Protein AF-A0A968TYE8-F1 (afdb_monomer)

Foldseek 3Di:
DDDDDDPPPPDDPDDDDDDDDDDDDDPPDDPPPDPDPDDAADEAEAEDEPVCPPVVVVVLVVQVVVQDDDPVGHTYHYDYHYDYPPPVPDD

Structure (mmCIF, N/CA/C/O backbone):
data_AF-A0A968TYE8-F1
#
_entry.id   AF-A0A968TYE8-F1
#
loop_
_atom_site.group_PDB
_atom_site.id
_atom_site.type_symbol
_atom_site.label_atom_id
_atom_site.label_alt_id
_atom_site.label_comp_id
_atom_site.label_asym_id
_atom_site.label_entity_id
_atom_site.label_seq_id
_atom_site.pdbx_PDB_ins_code
_atom_site.Cartn_x
_atom_site.Cartn_y
_atom_site.Cartn_z
_atom_site.occupancy
_atom_site.B_iso_or_equiv
_atom_site.auth_seq_id
_atom_site.auth_comp_id
_atom_site.auth_asym_id
_atom_site.auth_atom_id
_atom_site.pdbx_PDB_model_num
ATOM 1 N N . MET A 1 1 ? 78.026 20.100 44.906 1.00 46.31 1 MET A N 1
ATOM 2 C CA . MET A 1 1 ? 78.067 19.412 43.597 1.00 46.31 1 MET A CA 1
ATOM 3 C C . MET A 1 1 ? 76.665 18.895 43.281 1.00 46.31 1 MET A C 1
ATOM 5 O O . MET A 1 1 ? 76.091 18.261 44.148 1.00 46.31 1 MET A O 1
ATOM 9 N N . LEU A 1 2 ? 76.149 19.223 42.083 1.00 45.44 2 LEU A N 1
ATOM 10 C CA . LEU A 1 2 ? 74.908 18.757 41.416 1.00 45.44 2 LEU A CA 1
ATOM 11 C C . LEU A 1 2 ? 73.565 19.045 42.144 1.00 45.44 2 LEU A C 1
ATOM 13 O O . LEU A 1 2 ? 73.179 18.315 43.040 1.00 45.44 2 LEU A O 1
ATOM 17 N N . ARG A 1 3 ? 72.833 20.143 41.885 1.00 52.50 3 ARG A N 1
ATOM 18 C CA . ARG A 1 3 ? 72.163 20.576 40.629 1.00 52.50 3 ARG A CA 1
ATOM 19 C C . ARG A 1 3 ? 70.995 19.632 40.271 1.00 52.50 3 ARG A C 1
ATOM 21 O O . ARG A 1 3 ? 71.210 18.570 39.709 1.00 52.50 3 ARG A O 1
ATOM 28 N N . ASN A 1 4 ? 69.783 19.973 40.724 1.00 57.19 4 ASN A 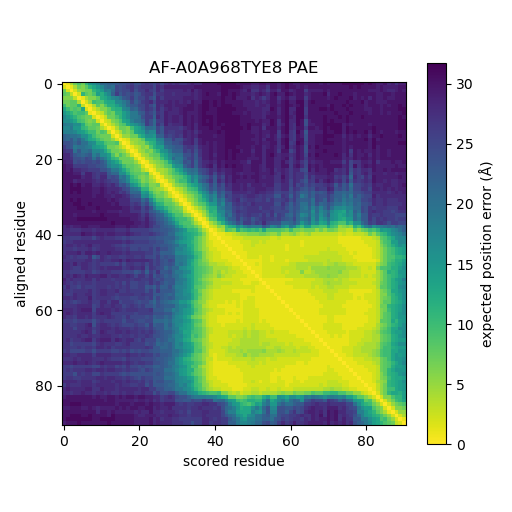N 1
ATOM 29 C CA . ASN A 1 4 ? 68.678 20.466 39.881 1.00 57.19 4 ASN A CA 1
ATOM 30 C C . ASN A 1 4 ? 68.268 19.492 38.764 1.00 57.19 4 ASN A C 1
ATOM 32 O O . ASN A 1 4 ? 69.033 19.420 37.804 1.00 57.19 4 ASN A O 1
ATOM 36 N N . ARG A 1 5 ? 67.092 18.821 38.856 1.00 57.81 5 ARG A N 1
ATOM 37 C CA . ARG A 1 5 ? 66.345 18.288 37.680 1.00 57.81 5 ARG A CA 1
ATOM 38 C C . ARG A 1 5 ? 64.982 17.576 37.887 1.00 57.81 5 ARG A C 1
ATOM 40 O O . ARG A 1 5 ? 64.631 16.761 37.045 1.00 57.81 5 ARG A O 1
ATOM 47 N N . TYR A 1 6 ? 64.161 17.888 38.896 1.00 50.31 6 TYR A N 1
ATOM 48 C CA . TYR A 1 6 ? 62.797 17.297 38.970 1.00 50.31 6 TYR A CA 1
ATOM 49 C C . TYR A 1 6 ? 61.647 18.312 39.064 1.00 50.31 6 TYR A C 1
ATOM 51 O O . TYR A 1 6 ? 60.496 17.940 39.254 1.00 50.31 6 TYR A O 1
ATOM 59 N N . LEU A 1 7 ? 61.934 19.595 38.831 1.00 56.94 7 LEU A N 1
ATOM 60 C CA . LEU A 1 7 ? 60.952 20.688 38.803 1.00 56.94 7 LEU A CA 1
ATOM 61 C C . LEU A 1 7 ? 60.170 20.800 37.469 1.00 56.94 7 LEU A C 1
ATOM 63 O O . LEU A 1 7 ? 59.754 21.890 37.095 1.00 56.94 7 LEU A O 1
ATOM 67 N N . LEU A 1 8 ? 59.978 19.703 36.722 1.00 51.75 8 LEU A N 1
ATOM 68 C CA . LEU A 1 8 ? 59.391 19.760 35.367 1.00 51.75 8 LEU A CA 1
ATOM 69 C C . LEU A 1 8 ? 58.456 18.599 34.985 1.00 51.75 8 LEU A C 1
ATOM 71 O O . LEU A 1 8 ? 58.227 18.360 33.805 1.00 51.75 8 LEU A O 1
ATOM 75 N N . THR A 1 9 ? 57.855 17.907 35.955 1.00 50.47 9 THR A N 1
ATOM 76 C CA . THR A 1 9 ? 56.728 16.983 35.694 1.00 50.47 9 THR A CA 1
ATOM 77 C C . THR A 1 9 ? 55.456 17.421 36.419 1.00 50.47 9 THR A C 1
ATOM 79 O O . THR A 1 9 ? 54.705 16.605 36.944 1.00 50.47 9 THR A O 1
ATOM 82 N N . ALA A 1 10 ? 55.217 18.733 36.455 1.00 54.00 10 ALA A N 1
ATOM 83 C CA . ALA A 1 10 ? 53.896 19.304 36.677 1.00 54.00 10 ALA A CA 1
ATOM 84 C C . ALA A 1 10 ? 53.235 19.522 35.311 1.00 54.00 10 ALA A C 1
ATOM 86 O O . ALA A 1 10 ? 53.413 20.578 34.721 1.00 54.00 10 ALA A O 1
ATOM 87 N N . LEU A 1 11 ? 52.538 18.518 34.777 1.00 55.22 11 LEU A N 1
ATOM 88 C CA . LEU A 1 11 ? 51.518 18.662 33.728 1.00 55.22 11 LEU A CA 1
ATOM 89 C C . LEU A 1 11 ? 50.906 17.281 33.453 1.00 55.22 11 LEU A C 1
ATOM 91 O O . LEU A 1 11 ? 51.627 16.293 33.421 1.00 55.22 11 LEU A O 1
ATOM 95 N N . LEU A 1 12 ? 49.591 17.238 33.229 1.00 51.59 12 LEU A N 1
ATOM 96 C CA . LEU A 1 12 ? 48.750 16.064 32.918 1.00 51.59 12 LEU A CA 1
ATOM 97 C C . LEU A 1 12 ? 48.121 15.293 34.093 1.00 51.59 12 LEU A C 1
ATOM 99 O O . LEU A 1 12 ? 47.603 14.195 33.916 1.00 51.59 12 LEU A O 1
ATOM 103 N N . GLY A 1 13 ? 47.989 15.931 35.255 1.00 55.03 13 GLY A N 1
ATOM 104 C CA . GLY A 1 13 ? 46.883 15.642 36.174 1.00 55.03 13 GLY A CA 1
ATOM 105 C C . GLY A 1 13 ? 45.571 16.262 35.678 1.00 55.03 13 GLY A C 1
ATOM 106 O O . GLY A 1 13 ? 45.050 17.136 36.351 1.00 55.03 13 GLY A O 1
ATOM 107 N N . TRP A 1 14 ? 45.079 15.893 34.485 1.00 56.16 14 TRP A N 1
ATOM 108 C CA . TRP A 1 14 ? 43.739 16.265 33.990 1.00 56.16 14 TRP A CA 1
ATOM 109 C C . TRP A 1 14 ? 43.390 15.505 32.695 1.00 56.16 14 TRP A C 1
ATOM 111 O O . TRP A 1 14 ? 43.520 16.034 31.598 1.00 56.16 14 TRP A O 1
ATOM 121 N N . LEU A 1 15 ? 42.971 14.241 32.791 1.00 55.78 15 LEU A N 1
ATOM 122 C CA . LEU A 1 15 ? 42.219 13.607 31.699 1.00 55.78 15 LEU A CA 1
ATOM 123 C C . LEU A 1 15 ? 41.283 12.532 32.254 1.00 55.78 15 LEU A C 1
ATOM 125 O O . LEU A 1 15 ? 41.463 11.332 32.070 1.00 55.78 15 LEU A O 1
ATOM 129 N N . GLY A 1 16 ? 40.269 13.003 32.978 1.00 58.16 16 GLY A N 1
ATOM 130 C CA . GLY A 1 16 ? 39.037 12.251 33.121 1.00 58.16 16 GLY A CA 1
ATOM 131 C C . GLY A 1 16 ? 38.305 12.251 31.783 1.00 58.16 16 GLY A C 1
ATOM 132 O O . GLY A 1 16 ? 37.871 13.302 31.325 1.00 58.16 16 GLY A O 1
ATOM 133 N N . LEU A 1 17 ? 38.147 11.080 31.175 1.00 63.84 17 LEU A N 1
ATOM 134 C CA . LEU A 1 17 ? 36.989 10.801 30.334 1.00 63.84 17 LEU A CA 1
ATOM 135 C C . LEU A 1 17 ? 36.719 9.296 30.351 1.00 63.84 17 LEU A C 1
ATOM 137 O O . LEU A 1 17 ? 37.361 8.496 29.676 1.00 63.84 17 LEU A O 1
ATOM 141 N N . VAL A 1 18 ? 35.771 8.941 31.210 1.00 61.31 18 VAL A N 1
ATOM 142 C CA . VAL A 1 18 ? 35.144 7.630 31.343 1.00 61.31 18 VAL A CA 1
ATOM 143 C C . VAL A 1 18 ? 34.570 7.229 29.980 1.00 61.31 18 VAL A C 1
ATOM 145 O O . VAL A 1 18 ? 33.596 7.818 29.515 1.00 61.31 18 VAL A O 1
ATOM 148 N N . PHE A 1 19 ? 35.195 6.252 29.319 1.00 58.38 19 PHE A N 1
ATOM 149 C CA . PHE A 1 19 ? 34.696 5.680 28.069 1.00 58.38 19 PHE A CA 1
ATOM 150 C C . PHE A 1 19 ? 33.462 4.823 28.373 1.00 58.38 19 PHE A C 1
ATOM 152 O O . PHE A 1 19 ? 33.551 3.746 28.962 1.00 58.38 19 PHE A O 1
ATOM 159 N N . VAL A 1 20 ? 32.299 5.357 28.004 1.00 63.06 20 VAL A N 1
ATOM 160 C CA . VAL A 1 20 ? 30.996 4.698 28.079 1.00 63.06 20 VAL A CA 1
ATOM 161 C C . VAL A 1 20 ? 30.996 3.434 27.220 1.00 63.06 20 VAL A C 1
ATOM 163 O O . VAL A 1 20 ? 31.426 3.431 26.067 1.00 63.06 20 VAL A O 1
ATOM 166 N N . ALA A 1 21 ? 30.490 2.363 27.824 1.00 56.38 21 ALA A N 1
ATOM 167 C CA . ALA A 1 21 ? 30.296 1.045 27.250 1.00 56.38 21 ALA A CA 1
ATOM 168 C C . ALA A 1 21 ? 29.497 1.088 25.934 1.00 56.38 21 ALA A C 1
ATOM 170 O O . ALA A 1 21 ? 28.301 1.378 25.920 1.00 56.38 21 ALA A O 1
ATOM 171 N N . GLY A 1 22 ? 30.154 0.728 24.831 1.00 47.59 22 GLY A N 1
ATOM 172 C CA . GLY A 1 22 ? 29.500 0.389 23.572 1.00 47.59 22 GLY A CA 1
ATOM 173 C C . GLY A 1 22 ? 28.912 -1.019 23.639 1.00 47.59 22 GLY A C 1
ATOM 174 O O . GLY A 1 22 ? 29.578 -1.985 23.278 1.00 47.59 22 GLY A O 1
ATOM 175 N N . CYS A 1 23 ? 27.666 -1.144 24.097 1.00 57.78 23 CYS A N 1
ATOM 176 C CA . CYS A 1 23 ? 26.869 -2.344 23.848 1.00 57.78 23 CYS A CA 1
ATOM 177 C C . CYS A 1 23 ? 26.264 -2.255 22.446 1.00 57.78 23 CYS A C 1
ATOM 179 O O . CYS A 1 23 ? 25.498 -1.345 22.134 1.00 57.78 23 CYS A O 1
ATOM 181 N N . GLY A 1 24 ? 26.653 -3.199 21.594 1.00 53.09 24 GLY A N 1
ATOM 182 C CA . GLY A 1 24 ? 26.133 -3.329 20.246 1.00 53.09 24 GLY A CA 1
ATOM 183 C C . GLY A 1 24 ? 24.697 -3.839 20.213 1.00 53.09 24 GLY A C 1
ATOM 184 O O . GLY A 1 24 ? 24.279 -4.615 21.064 1.00 53.09 24 GLY A O 1
ATOM 185 N N . GLN A 1 25 ? 23.990 -3.453 19.156 1.00 54.03 25 GLN A N 1
ATOM 186 C CA . GLN A 1 25 ? 22.951 -4.250 18.512 1.00 54.03 25 GLN A CA 1
ATOM 187 C C . GLN A 1 25 ? 22.762 -3.688 17.105 1.00 54.03 25 GLN A C 1
ATOM 189 O O . GLN A 1 25 ? 22.296 -2.571 16.906 1.00 54.03 25 GLN A O 1
ATOM 194 N N . LYS A 1 26 ? 23.196 -4.468 16.118 1.00 52.25 26 LYS A N 1
ATOM 195 C CA . LYS A 1 26 ? 22.923 -4.242 14.702 1.00 52.25 26 LYS A CA 1
ATOM 196 C C . LYS A 1 26 ? 21.463 -4.656 14.479 1.00 52.25 26 LYS A C 1
ATOM 198 O O . LYS A 1 26 ? 21.188 -5.848 14.625 1.00 52.25 26 LYS A O 1
ATOM 203 N N . PRO A 1 27 ? 20.517 -3.753 14.165 1.00 50.00 27 PRO A N 1
ATOM 204 C CA . PRO A 1 27 ? 19.170 -4.181 13.829 1.00 50.00 27 PRO A CA 1
ATOM 205 C C . PRO A 1 27 ? 19.211 -4.840 12.447 1.00 50.00 27 PRO A C 1
ATOM 207 O O . PRO A 1 27 ? 19.117 -4.186 11.413 1.00 50.00 27 PRO A O 1
ATOM 210 N N . SER A 1 28 ? 19.387 -6.160 12.427 1.00 54.72 28 SER A N 1
ATOM 211 C CA . SER A 1 28 ? 19.007 -6.986 11.285 1.00 54.72 28 SER A CA 1
ATOM 212 C C . SER A 1 28 ? 17.498 -7.194 11.378 1.00 54.72 28 SER A C 1
ATOM 214 O O . SER A 1 28 ? 17.008 -8.170 11.939 1.00 54.72 28 SER A O 1
ATOM 216 N N . GLY A 1 29 ? 16.750 -6.189 10.926 1.00 44.31 29 GLY A N 1
ATOM 217 C CA . GLY A 1 29 ? 15.307 -6.287 10.774 1.00 44.31 29 GLY A CA 1
ATOM 218 C C . GLY A 1 29 ? 14.989 -7.069 9.508 1.00 44.31 29 GLY A C 1
ATOM 219 O O . GLY A 1 29 ? 14.916 -6.486 8.431 1.00 44.31 29 GLY A O 1
ATOM 220 N N . ALA A 1 30 ? 14.798 -8.381 9.628 1.00 58.66 30 ALA A N 1
ATOM 221 C CA . ALA A 1 30 ? 13.993 -9.108 8.656 1.00 58.66 30 ALA A CA 1
ATOM 222 C C . ALA A 1 30 ? 12.552 -8.561 8.726 1.00 58.66 30 ALA A C 1
ATOM 224 O O . ALA A 1 30 ? 12.080 -8.275 9.833 1.00 58.66 30 ALA A O 1
ATOM 225 N N . PRO A 1 31 ? 11.835 -8.391 7.600 1.00 51.88 31 PRO A N 1
ATOM 226 C CA . PRO A 1 31 ? 10.443 -7.966 7.639 1.00 51.88 31 PRO A CA 1
ATOM 227 C C . PRO A 1 31 ? 9.611 -9.049 8.336 1.00 51.88 31 PRO A C 1
ATOM 229 O O 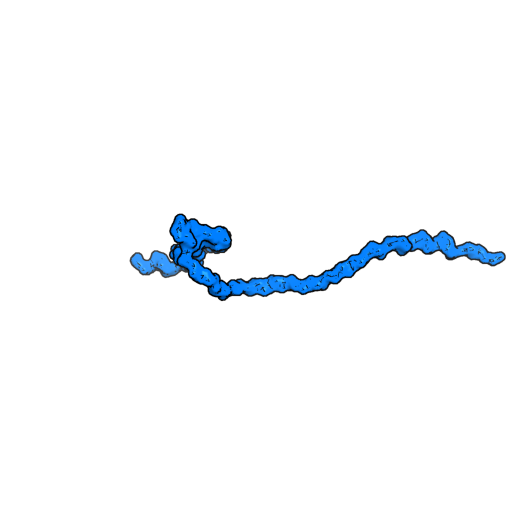. PRO A 1 31 ? 9.273 -10.083 7.761 1.00 51.88 31 PRO A O 1
ATOM 232 N N . SER A 1 32 ? 9.305 -8.809 9.611 1.00 51.62 32 SER A N 1
ATOM 233 C CA . SER A 1 32 ? 8.378 -9.621 10.385 1.00 51.62 32 SER A CA 1
ATOM 234 C C . SER A 1 32 ? 6.985 -9.430 9.801 1.00 51.62 32 SER A C 1
ATOM 236 O O . SER A 1 32 ? 6.311 -8.428 10.041 1.00 51.62 32 SER A O 1
ATOM 238 N N . SER A 1 33 ? 6.569 -10.403 8.997 1.00 57.06 33 SER A N 1
ATOM 239 C CA . SER A 1 33 ? 5.194 -10.553 8.533 1.00 57.06 33 SER A CA 1
ATOM 240 C C . SER A 1 33 ? 4.359 -11.131 9.674 1.00 57.06 33 SER A C 1
ATOM 242 O O . SER A 1 33 ? 3.911 -12.272 9.622 1.00 57.06 33 SER A O 1
ATOM 244 N N . ALA A 1 34 ? 4.191 -10.364 10.751 1.00 55.94 34 ALA A N 1
ATOM 245 C CA . ALA A 1 34 ? 3.184 -10.688 11.746 1.00 55.94 34 ALA A CA 1
ATOM 246 C C . ALA A 1 34 ? 1.800 -10.477 11.099 1.00 55.94 34 ALA A C 1
ATOM 248 O O . ALA A 1 34 ? 1.557 -9.402 10.539 1.00 55.94 34 ALA A O 1
ATOM 249 N N . PRO A 1 35 ? 0.883 -11.460 11.153 1.00 51.62 35 PRO A N 1
ATOM 250 C CA . PRO A 1 35 ? -0.479 -11.254 10.696 1.00 51.62 35 PRO A CA 1
ATOM 251 C C . PRO A 1 35 ? -1.131 -10.215 11.611 1.00 51.62 35 PRO A C 1
ATOM 253 O O . PRO A 1 35 ? -1.384 -10.456 12.792 1.00 51.62 35 PRO A O 1
ATOM 256 N N . GLN A 1 36 ? -1.341 -9.018 11.068 1.00 58.06 36 GLN A N 1
ATOM 257 C CA . GLN A 1 36 ? -2.001 -7.921 11.758 1.00 58.06 36 GLN A CA 1
ATOM 258 C C . GLN A 1 36 ? -3.439 -8.354 12.071 1.00 58.06 36 GLN A C 1
ATOM 260 O O . GLN A 1 36 ? -4.187 -8.713 11.163 1.00 58.06 36 GLN A O 1
ATOM 265 N N . ARG A 1 37 ? -3.804 -8.384 13.363 1.00 53.72 37 ARG A N 1
ATOM 266 C CA . ARG A 1 37 ? -5.139 -8.801 13.827 1.00 53.72 37 ARG A CA 1
ATOM 267 C C . ARG A 1 37 ? -6.213 -8.008 13.072 1.00 53.72 37 ARG A C 1
ATOM 269 O O . ARG A 1 37 ? -6.177 -6.778 13.059 1.00 53.72 37 ARG A O 1
ATOM 276 N N . GLY A 1 38 ? -7.103 -8.746 12.411 1.00 57.25 38 GLY A N 1
ATOM 277 C CA . GLY A 1 38 ? -8.004 -8.261 11.370 1.00 57.25 38 GLY A CA 1
ATOM 278 C C . GLY A 1 38 ? -9.091 -7.321 11.878 1.00 57.25 38 GLY A C 1
ATOM 279 O O . GLY A 1 38 ? -10.100 -7.765 12.416 1.00 57.25 38 GLY A O 1
ATOM 280 N N . GLY A 1 39 ? -8.897 -6.025 11.647 1.00 67.94 39 GLY A N 1
ATOM 281 C CA . GLY A 1 39 ? -10.014 -5.155 11.286 1.00 67.94 39 GLY A CA 1
ATOM 282 C C . GLY A 1 39 ? -10.388 -5.405 9.824 1.00 67.94 39 GLY A C 1
ATOM 283 O O . GLY A 1 39 ? -9.563 -5.909 9.057 1.00 67.94 39 GLY A O 1
ATOM 284 N N . ALA A 1 40 ? -11.618 -5.075 9.435 1.00 85.25 40 ALA A N 1
ATOM 285 C CA . ALA A 1 40 ? -12.011 -5.114 8.032 1.00 85.25 40 ALA A CA 1
ATOM 286 C C . ALA A 1 40 ? -11.046 -4.243 7.195 1.00 85.25 40 ALA A C 1
ATOM 288 O O . ALA A 1 40 ? -10.711 -3.115 7.569 1.00 85.25 40 ALA A O 1
ATOM 289 N N . GLU A 1 41 ? -10.532 -4.808 6.104 1.00 90.12 41 GLU A N 1
ATOM 290 C CA . GLU A 1 41 ? -9.507 -4.202 5.252 1.00 90.12 41 GLU A CA 1
ATOM 291 C C . GLU A 1 41 ? -9.990 -4.211 3.802 1.00 90.12 41 GLU A C 1
ATOM 293 O O . GLU A 1 41 ? -10.413 -5.244 3.283 1.00 90.12 41 GLU A O 1
ATOM 298 N N . ILE A 1 42 ? -9.892 -3.061 3.142 1.00 94.44 42 ILE A N 1
ATOM 299 C CA . ILE A 1 42 ? -10.113 -2.919 1.705 1.00 94.44 42 ILE A CA 1
ATOM 300 C C . ILE A 1 42 ? -8.758 -3.033 1.022 1.00 94.44 42 ILE A C 1
ATOM 302 O O . ILE A 1 42 ? -7.863 -2.216 1.258 1.00 94.44 42 ILE A O 1
ATOM 306 N N . ARG A 1 43 ? -8.613 -4.037 0.157 1.00 95.56 43 ARG A N 1
ATOM 307 C CA . ARG A 1 43 ? -7.398 -4.254 -0.629 1.00 95.56 43 ARG A CA 1
ATOM 308 C C . ARG A 1 43 ? -7.550 -3.662 -2.017 1.00 95.56 43 ARG A C 1
ATOM 310 O O . ARG A 1 43 ? -8.482 -4.000 -2.741 1.00 95.56 43 ARG 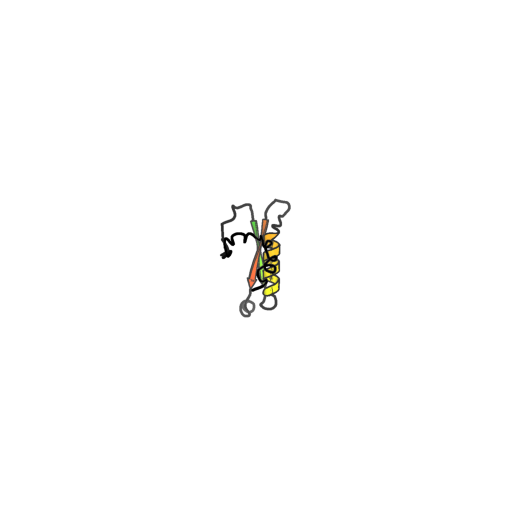A O 1
ATOM 317 N N . LEU A 1 44 ? -6.623 -2.784 -2.375 1.00 95.69 44 LEU A N 1
ATOM 318 C CA . LEU A 1 44 ? -6.541 -2.163 -3.688 1.00 95.69 44 LEU A CA 1
ATOM 319 C C . LEU A 1 44 ? -5.347 -2.751 -4.430 1.00 95.69 44 LEU A C 1
ATOM 321 O O . LEU A 1 44 ? -4.203 -2.467 -4.077 1.00 95.69 44 LEU A O 1
ATOM 325 N N . LEU A 1 45 ? -5.621 -3.557 -5.452 1.00 95.25 45 LEU A N 1
ATOM 326 C CA . LEU A 1 45 ? -4.597 -4.022 -6.377 1.00 95.25 45 LEU A CA 1
ATOM 327 C C . LEU A 1 45 ? -4.261 -2.893 -7.356 1.00 95.25 45 LEU A C 1
ATOM 329 O O . LEU A 1 45 ? -5.139 -2.393 -8.059 1.00 95.25 45 LEU A O 1
ATOM 333 N N . PHE A 1 46 ? -2.99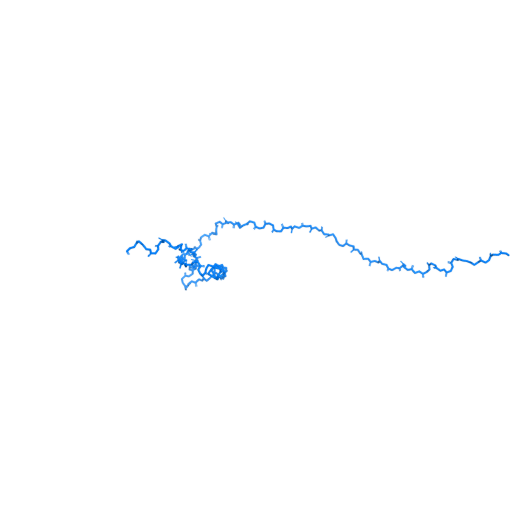3 -2.501 -7.401 1.00 95.06 46 PHE A N 1
ATOM 334 C CA . PHE A 1 46 ? -2.487 -1.448 -8.268 1.00 95.06 46 PHE A CA 1
ATOM 335 C C . PHE A 1 46 ? -1.359 -1.985 -9.148 1.00 95.06 46 PHE A C 1
ATOM 337 O O . PHE A 1 46 ? -0.249 -2.243 -8.686 1.00 95.06 46 PHE A O 1
ATOM 344 N N . THR A 1 47 ? -1.632 -2.156 -10.434 1.00 95.31 47 THR A N 1
ATOM 345 C CA . THR A 1 47 ? -0.640 -2.633 -11.400 1.00 95.31 47 THR A CA 1
ATOM 346 C C . THR A 1 47 ? 0.170 -1.480 -11.987 1.00 95.31 47 THR A C 1
ATOM 348 O O . THR A 1 47 ? -0.392 -0.431 -12.309 1.00 95.31 47 THR A O 1
ATOM 351 N N . TYR A 1 48 ? 1.475 -1.668 -12.176 1.00 93.12 48 TYR A N 1
ATOM 352 C CA . TYR A 1 48 ? 2.363 -0.650 -12.749 1.00 93.12 48 TYR A CA 1
ATOM 353 C C . TYR A 1 48 ? 3.410 -1.252 -13.695 1.00 93.12 48 TYR A C 1
ATOM 355 O O . TYR A 1 48 ? 3.800 -2.400 -13.541 1.00 93.12 48 TYR A O 1
ATOM 363 N N . GLY A 1 49 ? 3.886 -0.477 -14.673 1.00 92.00 49 GLY A N 1
ATOM 364 C CA . GLY A 1 49 ? 5.012 -0.876 -15.534 1.00 92.00 49 GLY A CA 1
ATOM 365 C C . GLY A 1 49 ? 6.380 -0.521 -14.933 1.00 92.00 49 GLY A C 1
ATOM 366 O O . GLY A 1 49 ? 6.456 0.366 -14.079 1.00 92.00 49 GLY A O 1
ATOM 367 N N . SER A 1 50 ? 7.452 -1.149 -15.433 1.00 90.94 50 SER A N 1
ATOM 368 C CA . SER A 1 50 ? 8.847 -1.013 -14.952 1.00 90.94 50 SER A CA 1
ATOM 369 C C . SER A 1 50 ? 9.314 0.433 -14.766 1.00 90.94 50 SER A C 1
ATOM 371 O O . SER A 1 50 ? 9.941 0.762 -13.764 1.00 90.94 50 SER A O 1
ATOM 373 N N . GLU A 1 51 ? 8.924 1.335 -15.672 1.00 90.56 51 GLU A N 1
ATOM 374 C CA . GLU A 1 51 ? 9.278 2.764 -15.611 1.00 90.56 51 GLU A CA 1
ATOM 375 C C . GLU A 1 51 ? 8.837 3.460 -14.315 1.00 90.56 51 GLU A C 1
ATOM 377 O O . GLU A 1 51 ? 9.291 4.560 -13.999 1.00 90.56 51 GLU A O 1
ATOM 382 N N . LYS A 1 52 ? 7.897 2.860 -13.576 1.00 90.94 52 LYS A N 1
ATOM 383 C CA . LYS A 1 52 ? 7.292 3.450 -12.381 1.00 90.94 52 LYS A CA 1
ATOM 384 C C . LYS A 1 52 ? 7.632 2.730 -11.082 1.00 90.94 52 LYS A C 1
ATOM 386 O O . LYS A 1 52 ? 7.229 3.199 -10.024 1.00 90.94 52 LYS A O 1
ATOM 391 N N . GLU A 1 53 ? 8.396 1.647 -11.149 1.00 91.94 53 GLU A N 1
ATOM 392 C CA . GLU A 1 53 ? 8.634 0.734 -10.029 1.00 91.94 53 GLU A CA 1
ATOM 393 C C . GLU A 1 53 ? 9.130 1.447 -8.774 1.00 91.94 53 GLU A C 1
ATOM 395 O O . GLU A 1 53 ? 8.436 1.485 -7.759 1.00 91.94 53 GLU A O 1
ATOM 400 N N . LYS A 1 54 ? 10.269 2.137 -8.883 1.00 93.00 54 LYS A N 1
ATOM 401 C CA . LYS A 1 54 ? 10.927 2.750 -7.727 1.00 93.00 54 LYS A CA 1
ATOM 402 C C . LYS A 1 54 ? 10.028 3.723 -6.958 1.00 93.00 54 LYS A C 1
ATOM 404 O O . LYS A 1 54 ? 10.048 3.738 -5.730 1.00 93.00 54 LYS A O 1
ATOM 409 N N . TRP A 1 55 ? 9.265 4.562 -7.660 1.00 95.06 55 TRP A N 1
ATOM 410 C CA . TRP A 1 55 ? 8.435 5.566 -6.992 1.00 95.06 55 TRP A CA 1
ATOM 411 C C . TRP A 1 55 ? 7.079 5.005 -6.551 1.00 95.06 55 TRP A C 1
ATOM 413 O O . TRP A 1 55 ? 6.558 5.440 -5.526 1.00 95.06 55 TRP A O 1
ATOM 423 N N . ILE A 1 56 ? 6.519 4.016 -7.259 1.00 96.19 56 ILE A N 1
ATOM 424 C CA . ILE A 1 56 ? 5.278 3.351 -6.842 1.00 96.19 56 ILE A CA 1
ATOM 425 C C . ILE A 1 56 ? 5.491 2.516 -5.581 1.00 96.19 56 ILE A C 1
ATOM 427 O O . ILE A 1 56 ? 4.645 2.561 -4.687 1.00 96.19 56 ILE A O 1
ATOM 431 N N . GLU A 1 57 ? 6.613 1.811 -5.455 1.00 95.44 57 GLU A N 1
ATOM 432 C CA . GLU A 1 57 ? 6.928 1.039 -4.250 1.00 95.44 57 GLU A CA 1
ATOM 433 C C . GLU A 1 57 ? 7.067 1.938 -3.018 1.00 95.44 57 GLU A C 1
ATOM 435 O O . GLU A 1 57 ? 6.425 1.692 -1.991 1.00 95.44 57 GLU A O 1
ATOM 440 N N . GLU A 1 58 ? 7.827 3.033 -3.136 1.00 97.44 58 GLU A N 1
ATOM 441 C CA . GLU A 1 58 ? 8.000 4.002 -2.049 1.00 97.44 58 GLU A CA 1
ATOM 442 C C . GLU A 1 58 ? 6.653 4.604 -1.620 1.00 97.44 58 GLU A C 1
ATOM 444 O O . GLU A 1 58 ? 6.319 4.638 -0.430 1.00 97.44 58 GLU A O 1
ATOM 449 N N . LEU A 1 59 ? 5.842 5.059 -2.580 1.00 97.75 59 LEU A N 1
ATOM 450 C CA . LEU A 1 59 ? 4.536 5.642 -2.279 1.00 97.75 59 LEU A CA 1
ATOM 451 C C . LEU A 1 59 ? 3.574 4.622 -1.673 1.00 97.75 59 LEU A C 1
ATOM 453 O O . LEU A 1 59 ? 2.847 4.960 -0.738 1.00 97.75 59 LEU A O 1
ATOM 457 N N . THR A 1 60 ? 3.593 3.381 -2.155 1.00 97.94 60 THR A N 1
ATOM 458 C CA . THR A 1 60 ? 2.769 2.292 -1.617 1.00 97.94 60 THR A CA 1
ATOM 459 C C . THR A 1 60 ? 3.127 2.019 -0.162 1.00 97.94 60 THR A C 1
ATOM 461 O O . THR A 1 60 ? 2.242 1.940 0.696 1.00 97.94 60 THR A O 1
ATOM 464 N N . GLN A 1 61 ? 4.422 1.952 0.156 1.00 97.62 61 GLN A N 1
ATOM 465 C CA . GLN A 1 61 ? 4.884 1.779 1.529 1.00 97.62 61 GLN A CA 1
ATOM 466 C C . GLN A 1 61 ? 4.427 2.939 2.422 1.00 97.62 61 GLN A C 1
ATOM 468 O O . GLN A 1 61 ? 3.863 2.713 3.496 1.00 97.62 61 GLN A O 1
ATOM 473 N N . ARG A 1 62 ? 4.614 4.183 1.966 1.00 98.19 62 ARG A N 1
ATOM 474 C CA . ARG A 1 62 ? 4.210 5.389 2.706 1.00 98.19 62 ARG A CA 1
ATOM 475 C C . ARG A 1 62 ? 2.701 5.445 2.934 1.00 98.19 62 ARG A C 1
ATOM 477 O O . ARG A 1 62 ? 2.261 5.768 4.038 1.00 98.19 62 ARG A O 1
ATOM 484 N N . PHE A 1 63 ? 1.904 5.100 1.926 1.00 97.69 63 PHE A N 1
ATOM 485 C CA . PHE A 1 63 ? 0.448 5.059 2.030 1.00 97.69 63 PHE A CA 1
ATOM 486 C C . PHE A 1 63 ? -0.015 4.010 3.049 1.00 97.69 63 PHE A C 1
ATOM 488 O O . PHE A 1 63 ? -0.786 4.323 3.960 1.00 97.69 63 PHE A O 1
ATOM 495 N N . ASN A 1 64 ? 0.499 2.781 2.945 1.00 97.25 64 ASN A N 1
ATOM 496 C CA . ASN A 1 64 ? 0.131 1.683 3.837 1.00 97.25 64 ASN A CA 1
ATOM 497 C C . ASN A 1 64 ? 0.546 1.952 5.291 1.00 97.25 64 ASN A C 1
ATOM 499 O O . ASN A 1 64 ? -0.198 1.614 6.221 1.00 97.25 64 ASN A O 1
ATOM 503 N N . ALA A 1 65 ? 1.696 2.602 5.496 1.00 97.12 65 ALA A N 1
ATOM 504 C CA . ALA A 1 65 ? 2.162 3.029 6.812 1.00 97.12 65 ALA A CA 1
ATOM 505 C C . ALA A 1 65 ? 1.250 4.102 7.431 1.00 97.12 65 ALA A C 1
ATOM 507 O O . ALA A 1 65 ? 0.951 4.031 8.622 1.00 97.12 65 ALA A O 1
ATOM 508 N N . ALA A 1 66 ? 0.743 5.042 6.624 1.00 97.25 66 ALA A N 1
ATOM 509 C CA . ALA A 1 66 ? -0.162 6.097 7.088 1.00 97.25 66 ALA A CA 1
ATOM 510 C C . ALA A 1 66 ? -1.507 5.564 7.606 1.00 97.25 66 ALA A C 1
ATOM 512 O O . ALA A 1 66 ? -2.189 6.243 8.369 1.00 97.25 66 ALA A O 1
ATOM 513 N N . GLY A 1 67 ? -1.902 4.358 7.193 1.00 94.69 67 GLY A N 1
ATOM 514 C CA . GLY A 1 67 ? -3.048 3.667 7.765 1.00 94.69 67 GLY A CA 1
ATOM 515 C C . GLY A 1 67 ? -4.386 4.336 7.566 1.00 94.69 67 GLY A C 1
ATOM 516 O O . GLY A 1 67 ? -5.202 4.372 8.485 1.00 94.69 67 GLY A O 1
ATOM 517 N N . ARG A 1 68 ? -4.590 4.842 6.351 1.00 95.50 68 ARG A N 1
ATOM 518 C CA . ARG A 1 68 ? -5.828 5.489 5.935 1.00 95.50 68 ARG A CA 1
ATOM 519 C C . ARG A 1 68 ? -7.020 4.556 6.138 1.00 95.50 68 ARG A C 1
ATOM 521 O O . ARG A 1 68 ? -6.953 3.370 5.813 1.00 95.50 68 ARG A O 1
ATOM 528 N N . GLN A 1 69 ? -8.096 5.128 6.658 1.00 95.25 69 GLN A N 1
ATOM 529 C CA . GLN A 1 69 ? -9.383 4.470 6.836 1.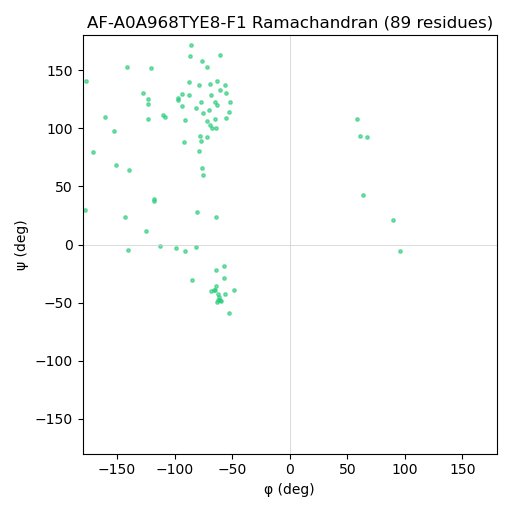00 95.25 69 GLN A CA 1
ATOM 530 C C . GLN A 1 69 ? -10.449 5.230 6.056 1.00 95.25 69 GLN A C 1
ATOM 532 O O . GLN A 1 69 ? -10.325 6.442 5.855 1.00 95.25 69 GLN A O 1
ATOM 537 N N . ILE A 1 70 ? -11.483 4.517 5.623 1.00 93.12 70 ILE A N 1
ATOM 538 C CA . ILE A 1 70 ? -12.708 5.138 5.116 1.00 93.12 70 ILE A CA 1
ATOM 539 C C . ILE A 1 70 ? -13.663 5.461 6.271 1.00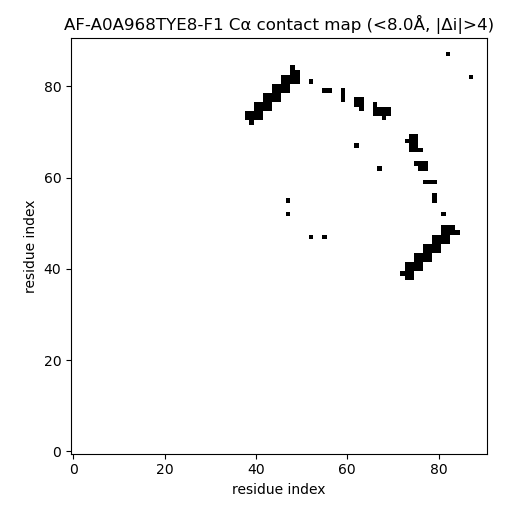 93.12 70 ILE A C 1
ATOM 541 O O . ILE A 1 70 ? -13.428 5.064 7.410 1.00 93.12 70 ILE A O 1
ATOM 545 N N . ALA A 1 71 ? -14.746 6.188 5.988 1.00 94.56 71 ALA A N 1
ATOM 546 C CA . ALA A 1 71 ? -15.698 6.637 7.008 1.00 94.56 71 ALA A CA 1
ATOM 547 C C . ALA A 1 71 ? -16.318 5.490 7.831 1.00 94.56 71 ALA A C 1
ATOM 549 O O . ALA A 1 71 ? -16.650 5.689 8.995 1.00 94.56 71 ALA A O 1
ATOM 550 N N . SER A 1 72 ? -16.446 4.296 7.248 1.00 92.19 72 SER A N 1
ATOM 551 C CA . SER A 1 72 ? -16.950 3.086 7.908 1.00 92.19 72 SER A CA 1
ATOM 552 C C . SER A 1 72 ? -15.902 2.342 8.757 1.00 92.19 72 SER A C 1
ATOM 554 O O . SER A 1 72 ? -16.248 1.395 9.458 1.00 92.19 72 SER A O 1
ATOM 556 N N . GLY A 1 73 ? -14.649 2.816 8.786 1.00 92.56 73 GLY A N 1
ATOM 557 C CA . GLY A 1 73 ? -13.592 2.335 9.684 1.00 92.56 73 GLY A CA 1
ATOM 558 C C . GLY A 1 73 ? -12.656 1.278 9.091 1.00 92.56 73 GLY A C 1
ATOM 559 O O . GLY A 1 73 ? -11.655 0.929 9.720 1.00 92.56 73 GLY A O 1
ATOM 560 N N . GLU A 1 74 ? -12.917 0.784 7.881 1.00 94.31 74 GLU A N 1
ATOM 561 C CA . GLU A 1 74 ? -12.036 -0.163 7.203 1.00 94.31 74 GLU A CA 1
ATOM 562 C C . GLU A 1 74 ? -10.733 0.506 6.779 1.00 94.31 74 GLU A C 1
ATOM 564 O O . GLU A 1 74 ? -10.716 1.619 6.241 1.00 94.31 74 GLU A O 1
ATOM 569 N N . ARG A 1 75 ? -9.619 -0.204 6.977 1.00 95.75 75 ARG A N 1
ATOM 570 C CA . ARG A 1 75 ? -8.301 0.255 6.533 1.00 95.75 75 ARG A CA 1
ATOM 571 C C . ARG A 1 75 ? -8.140 -0.005 5.041 1.00 95.75 75 ARG A C 1
ATOM 573 O O . ARG A 1 75 ? -8.454 -1.091 4.567 1.00 95.75 75 ARG A O 1
ATOM 580 N N . ILE A 1 76 ? -7.579 0.957 4.319 1.00 96.00 76 ILE A N 1
ATOM 581 C CA . ILE A 1 76 ? -7.167 0.757 2.929 1.00 96.00 76 ILE A CA 1
ATOM 582 C C . ILE A 1 76 ? -5.739 0.213 2.917 1.00 96.00 76 ILE A C 1
ATOM 584 O O . ILE A 1 76 ? -4.838 0.809 3.515 1.00 96.00 76 ILE A O 1
ATOM 588 N N . ARG A 1 77 ? -5.525 -0.886 2.197 1.00 97.19 77 ARG A N 1
ATOM 589 C CA . ARG A 1 77 ? -4.202 -1.434 1.909 1.00 97.19 77 ARG A CA 1
ATOM 590 C C . ARG A 1 77 ? -3.994 -1.542 0.409 1.00 97.19 77 ARG A C 1
ATOM 592 O O . ARG A 1 77 ? -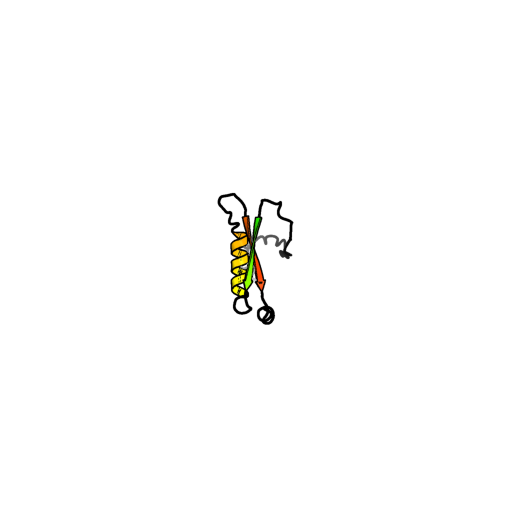4.788 -2.163 -0.288 1.00 97.19 77 ARG A O 1
ATOM 599 N N . VAL A 1 78 ? -2.918 -0.940 -0.075 1.00 97.50 78 VAL A N 1
ATOM 600 C CA . VAL A 1 78 ? -2.512 -1.008 -1.478 1.00 97.50 78 VAL A CA 1
ATOM 601 C C . VAL A 1 78 ? -1.528 -2.156 -1.656 1.00 97.50 78 VAL A C 1
ATOM 603 O O . VAL A 1 78 ? -0.544 -2.261 -0.919 1.00 97.50 78 VAL A O 1
ATOM 606 N N . GLU A 1 79 ? -1.802 -3.001 -2.638 1.00 96.75 79 GLU A N 1
ATOM 607 C CA . GLU A 1 79 ? -0.911 -4.038 -3.137 1.00 96.75 79 GLU A CA 1
ATOM 608 C C . GLU A 1 79 ? -0.457 -3.624 -4.534 1.00 96.75 79 GLU A C 1
ATOM 610 O O . GLU A 1 79 ? -1.266 -3.551 -5.457 1.00 96.75 79 GLU A O 1
ATOM 615 N N . ALA A 1 80 ? 0.822 -3.288 -4.672 1.00 95.94 80 ALA A N 1
ATOM 616 C CA . ALA A 1 80 ? 1.377 -2.840 -5.937 1.00 95.94 80 ALA A CA 1
ATOM 617 C C . ALA A 1 80 ? 2.059 -4.016 -6.644 1.00 95.94 80 ALA A C 1
ATOM 619 O O . ALA A 1 80 ? 2.913 -4.672 -6.051 1.00 95.94 80 ALA A O 1
ATOM 620 N N . VAL A 1 81 ? 1.682 -4.279 -7.896 1.00 94.31 81 VAL A N 1
ATOM 621 C CA . VAL A 1 81 ? 2.215 -5.397 -8.686 1.00 94.31 81 VAL A CA 1
ATOM 622 C C . VAL A 1 81 ? 2.820 -4.873 -9.981 1.00 94.31 81 VAL A C 1
ATOM 624 O O . VAL A 1 81 ? 2.130 -4.264 -10.803 1.00 94.31 81 VAL A O 1
ATOM 627 N N . ALA A 1 82 ? 4.109 -5.139 -10.183 1.00 93.19 82 ALA A N 1
ATOM 628 C CA . ALA A 1 82 ? 4.764 -4.873 -11.451 1.00 93.19 82 ALA A CA 1
ATOM 629 C C . ALA A 1 82 ? 4.159 -5.771 -12.539 1.00 93.19 82 ALA A C 1
ATOM 631 O O . ALA A 1 82 ? 4.150 -6.996 -12.432 1.00 93.19 82 ALA A O 1
ATOM 632 N N . THR A 1 83 ? 3.646 -5.160 -13.597 1.00 85.62 83 THR A N 1
ATOM 633 C CA . THR A 1 83 ? 3.256 -5.849 -14.823 1.00 85.62 83 THR A CA 1
ATOM 634 C C . THR A 1 83 ? 4.475 -5.835 -15.733 1.00 85.62 83 THR A C 1
ATOM 636 O O . THR A 1 83 ? 4.872 -4.781 -16.235 1.00 85.62 83 THR A O 1
ATOM 639 N N . GLY A 1 84 ? 5.123 -6.991 -15.888 1.00 70.00 84 GLY A N 1
ATOM 640 C CA . GLY A 1 84 ? 6.224 -7.144 -16.836 1.00 70.00 84 GLY A CA 1
ATOM 641 C C . GLY A 1 84 ? 5.761 -6.860 -18.268 1.00 70.00 84 GLY A C 1
ATOM 642 O O . GLY A 1 84 ? 4.564 -6.879 -18.562 1.00 70.00 84 GLY A O 1
ATOM 643 N N . SER A 1 85 ? 6.704 -6.629 -19.181 1.00 56.50 85 SER A N 1
ATOM 644 C CA . SER A 1 85 ? 6.466 -6.264 -20.590 1.00 56.50 85 SER A CA 1
ATOM 645 C C . SER A 1 85 ? 5.754 -7.332 -21.455 1.00 56.50 85 SER A C 1
ATOM 647 O O . SER A 1 85 ? 5.928 -7.331 -22.668 1.00 56.50 85 SER A O 1
ATOM 649 N N . GLY A 1 86 ? 4.981 -8.257 -20.872 1.00 55.81 86 GLY A N 1
ATOM 650 C CA . GLY A 1 86 ? 4.337 -9.379 -21.568 1.00 55.81 86 GLY A CA 1
ATOM 651 C C . GLY A 1 86 ? 2.908 -9.734 -21.134 1.00 55.81 86 GLY A C 1
ATOM 652 O O . GLY A 1 86 ? 2.300 -10.580 -21.781 1.00 55.81 86 GLY A O 1
ATOM 653 N N . ASP A 1 87 ? 2.340 -9.098 -20.103 1.00 54.50 87 ASP A N 1
ATOM 654 C CA . ASP A 1 87 ? 0.971 -9.412 -19.635 1.00 54.50 87 ASP A CA 1
ATOM 655 C C . ASP A 1 87 ? -0.105 -8.438 -20.157 1.00 54.50 87 ASP A C 1
ATOM 657 O O . ASP A 1 87 ? -1.296 -8.631 -19.920 1.00 54.50 87 ASP A O 1
ATOM 661 N N . GLY A 1 88 ? 0.300 -7.407 -20.909 1.00 52.56 88 GLY A N 1
ATOM 662 C CA . GLY A 1 88 ? -0.603 -6.445 -21.555 1.00 52.56 88 GLY A CA 1
ATOM 663 C C 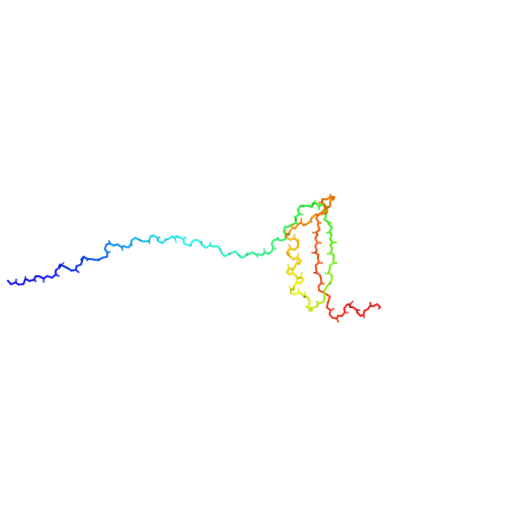. GLY A 1 88 ? -1.035 -6.802 -22.984 1.00 52.56 88 GLY A C 1
ATOM 664 O O . GLY A 1 88 ? -1.867 -6.093 -23.537 1.00 52.56 88 GLY A O 1
ATOM 665 N N . ASP A 1 89 ? -0.493 -7.874 -23.576 1.00 48.94 89 ASP A N 1
ATOM 666 C CA . ASP A 1 89 ? -0.689 -8.259 -24.991 1.00 48.94 89 ASP A CA 1
ATOM 667 C C . ASP A 1 89 ? -1.369 -9.636 -25.146 1.00 48.94 89 ASP A C 1
ATOM 669 O O . ASP A 1 89 ? -1.025 -10.459 -25.993 1.00 48.94 89 ASP A O 1
ATOM 673 N N . ARG A 1 90 ? -2.325 -9.946 -24.261 1.00 50.31 90 ARG A N 1
ATOM 674 C CA . ARG A 1 90 ? -3.226 -11.101 -24.419 1.00 50.31 90 ARG A CA 1
ATOM 675 C C . ARG A 1 90 ? -4.653 -10.763 -24.000 1.00 50.31 90 ARG A C 1
ATOM 677 O O . ARG A 1 90 ? -5.165 -11.359 -23.053 1.00 50.31 90 ARG A O 1
ATOM 684 N N . ARG A 1 91 ? -5.299 -9.834 -24.705 1.00 47.44 91 ARG A N 1
ATOM 685 C CA . ARG A 1 91 ? -6.756 -9.822 -24.915 1.00 47.44 91 ARG A CA 1
ATOM 686 C C . ARG A 1 91 ? -7.102 -9.156 -26.232 1.00 47.44 91 ARG A C 1
ATOM 688 O O . ARG A 1 91 ? -6.487 -8.112 -26.521 1.00 47.44 91 ARG A O 1
#

Mean predicted aligned error: 17.81 Å

Secondary structure (DSSP, 8-state):
------TT--------------------------------EEEEEEEE-GGGHHHHHHHHHHHHHHT-B-TTSPEEEEEEEE--TTSSS--

Nearest PDB structures (foldseek):
  7tnq-assembly1_l  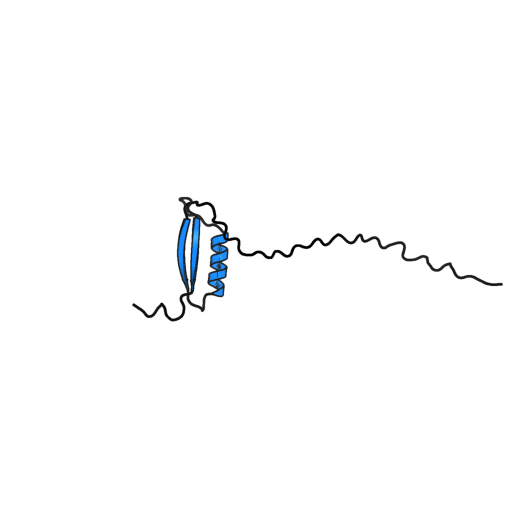TM=4.686E-01  e=1.707E+00  Toxoplasma gondii ME49
  6z1p-assembly1_BK  TM=5.779E-01  e=7.643E+00  Tetrahymena thermophila SB210
  6ywy-assembly1_4  TM=4.007E-01  e=4.140E+00  Neurospora crassa
  8to0-assembly1_DY  TM=3.045E-01  e=3.152E+00  Mus musculus
  5zyo-assembly2_D  TM=3.110E-01  e=8.759E+00  Escherichia coli K-12

Solvent-accessible surface area (backbone atoms only — not comparable to full-atom values): 6453 Å² total; per-residue (Å²): 136,83,84,88,90,77,94,77,78,87,76,79,95,74,78,90,74,87,81,76,84,85,79,85,79,82,84,80,75,69,88,76,82,68,84,73,82,82,65,65,68,48,77,42,82,44,76,40,49,75,97,45,45,77,62,51,53,52,50,42,53,54,50,46,70,69,55,47,57,50,97,89,64,34,34,51,39,66,45,78,43,80,47,63,103,69,77,86,80,80,129

Sequence (91 aa):
MLRNRYLLTALLGWLGLVFVAGCGQKPSGAPSSAPQRGGAEIRLLFTYGSEKEKWIEELTQRFNAAGRQIASGERIRVEAVATGSGDGDRR

pLDDT: mean 73.95, std 20.34, range [44.31, 98.19]

Radius of gyration: 31.46 Å; Cα contacts (8 Å, |Δi|>4): 69; chains: 1; bounding box: 95×32×69 Å